Protein AF-A0A9R1DII0-F1 (afdb_monomer_lite)

pLDDT: mean 94.44, std 6.13, range [51.34, 98.44]

Structure (mmCIF, N/CA/C/O backbone):
data_AF-A0A9R1DII0-F1
#
_entry.id   AF-A0A9R1DII0-F1
#
loop_
_atom_site.group_PDB
_atom_site.id
_atom_site.type_symbol
_atom_site.label_atom_id
_atom_site.label_alt_id
_atom_site.label_comp_id
_atom_site.label_asym_id
_atom_site.label_entity_id
_atom_site.label_seq_id
_atom_site.pdbx_PDB_ins_code
_atom_site.Cartn_x
_atom_site.Cartn_y
_atom_site.Cartn_z
_atom_site.occupancy
_atom_site.B_iso_or_equiv
_atom_site.auth_seq_id
_atom_site.auth_comp_id
_atom_site.auth_asym_id
_atom_site.auth_atom_id
_atom_site.pdbx_PDB_model_num
ATOM 1 N N . VAL A 1 1 ? 13.967 -3.996 13.422 1.00 51.34 1 VAL A N 1
ATOM 2 C CA . VAL A 1 1 ? 13.056 -4.602 12.415 1.00 51.34 1 VAL A CA 1
ATOM 3 C C . VAL A 1 1 ? 12.258 -3.457 11.797 1.00 51.34 1 VAL A C 1
ATOM 5 O O . VAL A 1 1 ? 11.332 -2.993 12.439 1.00 51.34 1 VAL A O 1
ATOM 8 N N . HIS A 1 2 ? 12.665 -2.916 10.640 1.00 85.50 2 HIS A N 1
ATOM 9 C CA . HIS A 1 2 ? 12.206 -1.592 10.155 1.00 85.50 2 HIS A CA 1
ATOM 10 C C . HIS A 1 2 ? 11.582 -1.638 8.750 1.00 85.50 2 HIS A C 1
ATOM 12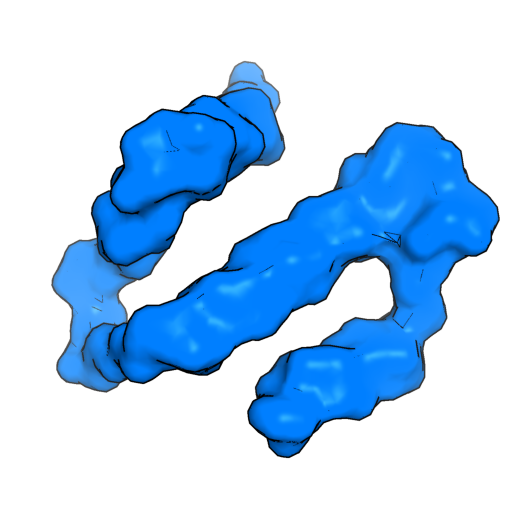 O O . HIS A 1 2 ? 11.831 -0.766 7.922 1.00 85.50 2 HIS A O 1
ATOM 18 N N . LEU A 1 3 ? 10.762 -2.656 8.462 1.00 91.69 3 LEU A N 1
ATOM 19 C CA . LEU A 1 3 ? 10.104 -2.786 7.154 1.00 91.69 3 LEU A CA 1
ATOM 20 C C . LEU A 1 3 ? 9.235 -1.561 6.824 1.00 91.69 3 LEU A C 1
ATOM 22 O O . LEU A 1 3 ? 9.268 -1.060 5.707 1.00 91.69 3 LEU A O 1
ATOM 26 N N . VAL A 1 4 ? 8.496 -1.050 7.812 1.00 92.50 4 VAL A N 1
ATOM 27 C CA . VAL A 1 4 ? 7.614 0.115 7.642 1.00 92.50 4 VAL A CA 1
ATOM 28 C C . VAL A 1 4 ? 8.405 1.389 7.341 1.00 92.50 4 VAL A C 1
ATOM 30 O O . VAL A 1 4 ? 8.012 2.162 6.471 1.00 92.50 4 VAL A O 1
ATOM 33 N N . GLU A 1 5 ? 9.513 1.625 8.042 1.00 92.88 5 GLU A N 1
ATOM 34 C CA . GLU A 1 5 ? 10.361 2.802 7.812 1.00 92.88 5 GLU A CA 1
ATOM 35 C C . GLU A 1 5 ? 11.068 2.721 6.461 1.00 92.88 5 GLU A C 1
ATOM 37 O O . GLU A 1 5 ? 11.077 3.702 5.719 1.00 92.88 5 GLU A O 1
ATOM 42 N N . TRP A 1 6 ? 11.589 1.542 6.110 1.00 93.75 6 TRP A N 1
ATOM 43 C CA . TRP A 1 6 ? 12.157 1.293 4.790 1.00 93.75 6 TRP A CA 1
ATOM 44 C C . TRP A 1 6 ? 11.126 1.567 3.692 1.00 93.75 6 TRP A C 1
ATOM 46 O O . TRP A 1 6 ? 11.392 2.347 2.782 1.00 93.75 6 TRP A O 1
ATOM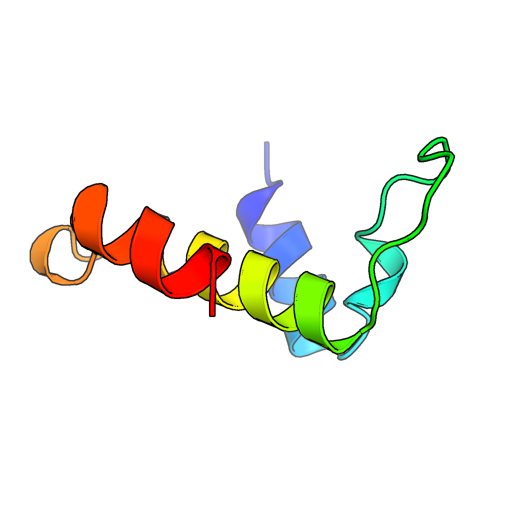 56 N N . LEU A 1 7 ? 9.911 1.027 3.818 1.00 93.88 7 LEU A N 1
ATOM 57 C CA . LEU A 1 7 ? 8.854 1.229 2.830 1.00 93.88 7 LEU A CA 1
ATOM 58 C C . LEU A 1 7 ? 8.485 2.713 2.679 1.00 93.88 7 LEU A C 1
ATOM 60 O O . LEU A 1 7 ? 8.378 3.214 1.560 1.00 93.88 7 LEU A O 1
ATOM 64 N N . LYS A 1 8 ? 8.337 3.437 3.798 1.00 92.00 8 LYS A N 1
ATOM 65 C CA . LYS A 1 8 ? 8.085 4.888 3.795 1.00 92.00 8 LYS A CA 1
ATOM 66 C C . LYS A 1 8 ? 9.205 5.657 3.089 1.00 92.00 8 LYS A C 1
ATOM 68 O O . LYS A 1 8 ? 8.908 6.572 2.324 1.00 92.00 8 LYS A O 1
ATOM 73 N N . MET A 1 9 ? 10.468 5.274 3.296 1.00 94.50 9 MET A N 1
ATOM 74 C CA . MET A 1 9 ? 11.613 5.865 2.596 1.00 94.50 9 MET A CA 1
ATOM 75 C C . MET A 1 9 ? 11.538 5.616 1.085 1.00 94.50 9 MET A C 1
ATOM 77 O O . MET A 1 9 ? 11.690 6.561 0.310 1.00 94.50 9 MET A O 1
ATOM 81 N N . MET A 1 10 ? 11.271 4.380 0.652 1.00 94.75 10 MET A N 1
ATOM 82 C CA . MET A 1 10 ? 11.183 4.038 -0.775 1.00 94.75 10 MET A CA 1
ATOM 83 C C . MET A 1 10 ? 10.072 4.831 -1.473 1.00 94.75 10 MET A C 1
ATOM 85 O O . MET A 1 10 ? 10.293 5.425 -2.528 1.00 94.75 10 MET A O 1
ATOM 89 N N . VAL A 1 11 ? 8.898 4.936 -0.842 1.00 92.06 11 VAL A N 1
ATOM 90 C CA . VAL A 1 11 ? 7.781 5.739 -1.365 1.00 92.06 11 VAL A CA 1
ATOM 91 C C . VAL A 1 11 ? 8.130 7.232 -1.386 1.00 92.06 11 VAL A C 1
ATOM 93 O O . VAL A 1 11 ? 7.943 7.892 -2.408 1.00 92.06 11 VAL A O 1
ATOM 96 N N . GLY A 1 12 ? 8.679 7.770 -0.292 1.00 91.69 12 GLY A N 1
ATOM 97 C CA . GLY A 1 12 ? 9.038 9.189 -0.179 1.00 91.69 12 GLY A CA 1
ATOM 98 C C . GLY A 1 12 ? 10.146 9.629 -1.143 1.00 91.69 12 GLY A C 1
ATOM 99 O O . GLY A 1 12 ? 10.146 10.769 -1.603 1.00 91.69 12 GLY A O 1
ATOM 100 N N . THR A 1 13 ? 11.053 8.719 -1.506 1.00 95.06 13 THR A N 1
ATOM 101 C CA . THR A 1 13 ? 12.138 8.958 -2.476 1.00 95.06 13 THR A CA 1
ATOM 102 C C . THR A 1 13 ? 11.752 8.641 -3.923 1.00 95.06 13 THR A C 1
ATOM 104 O O . THR A 1 13 ? 12.607 8.702 -4.802 1.00 95.06 13 THR A O 1
ATOM 107 N N . LYS A 1 14 ? 10.469 8.355 -4.198 1.00 91.19 14 LYS A N 1
ATOM 108 C CA . LYS A 1 14 ? 9.942 7.995 -5.530 1.00 91.19 14 LYS A CA 1
ATOM 109 C C . LYS A 1 14 ? 10.567 6.724 -6.132 1.00 91.19 14 LYS A C 1
ATOM 111 O O . LYS A 1 14 ? 10.612 6.591 -7.349 1.00 91.19 14 LYS A O 1
ATOM 116 N N . ARG A 1 15 ? 10.999 5.787 -5.285 1.00 93.38 15 ARG A N 1
ATOM 117 C CA . ARG A 1 15 ? 11.571 4.472 -5.641 1.00 93.38 15 ARG A CA 1
ATOM 118 C C . ARG A 1 15 ? 10.590 3.339 -5.324 1.00 93.38 15 ARG A C 1
ATOM 120 O O . ARG A 1 15 ? 10.946 2.313 -4.751 1.00 93.38 15 ARG A O 1
ATOM 127 N N . ALA A 1 16 ? 9.306 3.577 -5.582 1.00 91.12 16 ALA A N 1
ATOM 128 C CA . ALA A 1 16 ? 8.228 2.662 -5.209 1.00 91.12 16 ALA A CA 1
ATOM 129 C C . ALA A 1 16 ? 8.274 1.338 -5.993 1.00 91.12 16 ALA A C 1
ATOM 131 O O . ALA A 1 16 ? 7.882 0.300 -5.472 1.00 91.12 16 ALA A O 1
ATOM 132 N N . ASP A 1 17 ? 8.773 1.372 -7.222 1.00 92.75 17 ASP A N 1
ATOM 133 C CA . ASP A 1 17 ? 8.990 0.229 -8.109 1.00 92.75 17 ASP A CA 1
ATOM 134 C C . ASP A 1 17 ? 10.009 -0.778 -7.559 1.00 92.75 17 ASP A C 1
ATOM 136 O O . ASP A 1 17 ? 9.832 -1.983 -7.721 1.00 92.75 17 ASP A O 1
ATOM 140 N N . GLU A 1 18 ? 11.018 -0.312 -6.823 1.00 94.00 18 GLU A N 1
ATOM 141 C CA . GLU A 1 18 ? 12.021 -1.174 -6.182 1.00 94.00 18 GLU A CA 1
ATOM 142 C C . GLU A 1 18 ? 11.476 -1.986 -4.998 1.00 94.00 18 GLU A C 1
ATOM 144 O O . GLU A 1 18 ? 12.154 -2.876 -4.487 1.00 94.00 18 GLU A O 1
ATOM 149 N N . VAL A 1 19 ? 10.252 -1.689 -4.557 1.00 94.19 19 VAL A N 1
ATOM 150 C CA . VAL A 1 19 ? 9.548 -2.469 -3.532 1.00 94.19 19 VAL A CA 1
ATOM 151 C C . VAL A 1 19 ? 8.979 -3.767 -4.110 1.00 94.19 19 VAL A C 1
ATOM 153 O O . VAL A 1 19 ? 8.701 -4.702 -3.360 1.00 94.19 19 VAL A O 1
ATOM 156 N N . VAL A 1 20 ? 8.794 -3.845 -5.431 1.00 95.56 20 VAL A N 1
ATOM 157 C CA . VAL A 1 20 ? 8.234 -5.032 -6.081 1.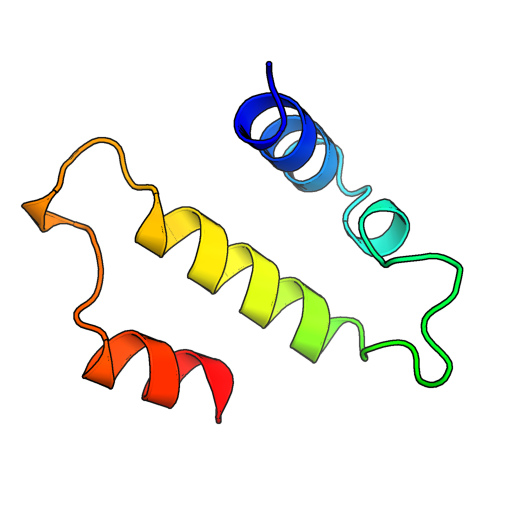00 95.56 20 VAL A CA 1
ATOM 158 C C . VAL A 1 20 ? 9.191 -6.207 -5.921 1.00 95.56 20 VAL A C 1
ATOM 160 O O . VAL A 1 20 ? 10.366 -6.125 -6.278 1.00 95.56 20 VAL A O 1
ATOM 163 N N . ASP A 1 21 ? 8.657 -7.324 -5.432 1.00 95.38 21 ASP A N 1
ATOM 164 C CA . ASP A 1 21 ? 9.401 -8.572 -5.307 1.00 95.38 21 ASP A CA 1
ATOM 165 C C . ASP A 1 21 ? 10.019 -8.968 -6.659 1.00 95.38 21 ASP A C 1
ATOM 167 O O . ASP A 1 21 ? 9.343 -8.979 -7.696 1.00 95.38 21 ASP A O 1
ATOM 171 N N . ARG A 1 22 ? 11.321 -9.276 -6.654 1.00 95.00 22 ARG A N 1
ATOM 172 C CA . ARG A 1 22 ? 12.087 -9.641 -7.850 1.00 95.00 22 ARG A CA 1
ATOM 173 C C . ARG A 1 22 ? 11.592 -10.941 -8.476 1.00 95.00 22 ARG A C 1
ATOM 175 O O . ARG A 1 22 ? 11.550 -10.988 -9.705 1.00 95.00 22 ARG A O 1
ATOM 182 N N . ASP A 1 23 ? 11.113 -11.886 -7.675 1.00 97.00 23 ASP A N 1
ATOM 183 C CA . ASP A 1 23 ? 10.716 -13.227 -8.119 1.00 97.00 23 ASP A CA 1
ATOM 184 C C . ASP A 1 23 ? 9.245 -13.301 -8.566 1.00 97.00 23 ASP A C 1
ATOM 186 O O . ASP A 1 23 ? 8.767 -14.339 -9.017 1.00 97.00 23 ASP A O 1
ATOM 190 N N . MET A 1 24 ? 8.511 -12.186 -8.488 1.00 95.94 24 MET A N 1
ATOM 191 C CA . MET A 1 24 ? 7.129 -12.111 -8.958 1.00 95.94 24 MET A CA 1
ATOM 192 C C . MET A 1 24 ? 7.046 -12.305 -10.482 1.00 95.94 24 MET A C 1
ATOM 194 O O . MET A 1 24 ? 7.529 -11.456 -11.237 1.00 95.94 24 MET A O 1
ATOM 198 N N . GLU A 1 25 ? 6.389 -13.389 -10.914 1.00 96.19 25 GLU A N 1
ATOM 199 C CA . GLU A 1 25 ? 6.210 -13.755 -12.331 1.00 96.19 25 GLU A CA 1
ATOM 200 C C . GLU A 1 25 ? 5.499 -12.657 -13.133 1.00 96.19 25 GLU A C 1
ATOM 202 O O . GLU A 1 25 ? 5.911 -12.309 -14.239 1.00 96.19 25 GLU A O 1
ATOM 207 N N . VAL A 1 26 ? 4.446 -12.073 -12.553 1.00 96.06 26 VAL A N 1
ATOM 208 C CA . VAL A 1 26 ? 3.672 -10.984 -13.156 1.00 96.06 26 VAL A CA 1
ATOM 209 C C . VAL A 1 26 ? 3.894 -9.714 -12.352 1.00 96.06 26 VAL A C 1
ATOM 211 O O . VAL A 1 26 ? 3.348 -9.549 -11.263 1.00 96.06 26 VAL A O 1
ATOM 214 N N . LYS A 1 27 ? 4.685 -8.788 -12.896 1.00 94.44 27 LYS A N 1
ATOM 215 C CA . LYS A 1 27 ? 4.905 -7.485 -12.261 1.00 94.44 27 LYS A CA 1
ATOM 216 C C . LYS A 1 27 ? 3.605 -6.667 -12.267 1.00 94.44 27 LYS A C 1
ATOM 218 O O . LYS A 1 27 ? 2.911 -6.641 -13.287 1.00 94.44 27 LYS A O 1
ATOM 223 N N . PRO A 1 28 ? 3.273 -5.967 -11.169 1.00 95.62 28 PRO A N 1
ATOM 224 C CA . PRO A 1 28 ? 2.111 -5.096 -11.139 1.00 95.62 28 PRO A CA 1
ATOM 225 C C . PRO A 1 28 ? 2.316 -3.910 -12.082 1.00 95.62 28 PRO A C 1
ATOM 227 O O . PRO A 1 28 ? 3.435 -3.443 -12.304 1.00 95.62 28 PRO A O 1
ATOM 230 N N . THR A 1 29 ? 1.217 -3.357 -12.588 1.00 95.62 29 THR A N 1
ATOM 231 C CA . THR A 1 29 ? 1.262 -2.042 -13.230 1.00 95.62 29 THR A CA 1
ATOM 232 C C . THR A 1 29 ? 1.622 -0.974 -12.193 1.00 95.62 29 THR A C 1
ATOM 234 O O . THR A 1 29 ? 1.333 -1.119 -11.001 1.00 95.62 29 THR A O 1
ATOM 237 N N . ALA A 1 30 ? 2.196 0.148 -12.635 1.00 93.69 30 ALA A N 1
ATOM 238 C CA . ALA A 1 30 ? 2.501 1.266 -11.740 1.00 93.69 30 ALA A CA 1
ATOM 239 C C . ALA A 1 30 ? 1.257 1.761 -10.974 1.00 93.69 30 ALA A C 1
ATOM 241 O O . ALA A 1 30 ? 1.352 2.126 -9.803 1.00 93.69 30 ALA A O 1
ATOM 242 N N . SER A 1 31 ? 0.073 1.735 -11.600 1.00 94.56 31 SER A N 1
ATOM 243 C CA . SER A 1 31 ? -1.184 2.104 -10.940 1.00 94.56 31 SER A CA 1
ATOM 244 C C . SER A 1 31 ? -1.584 1.113 -9.845 1.00 94.56 31 SER A C 1
ATOM 246 O O . SER A 1 31 ? -1.928 1.543 -8.744 1.00 94.56 31 SER A O 1
ATOM 248 N N . ALA A 1 3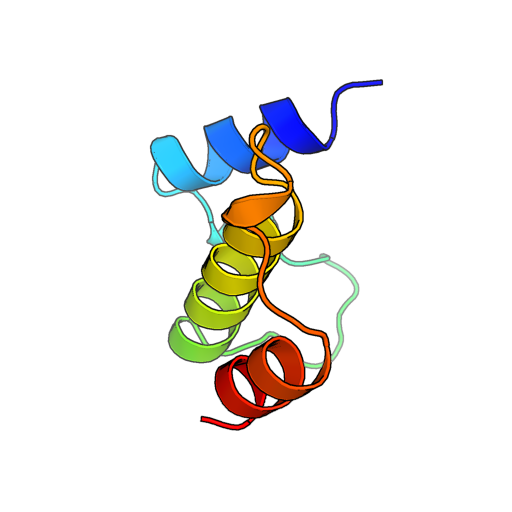2 ? -1.495 -0.194 -10.108 1.00 95.88 32 ALA A N 1
ATOM 249 C CA . ALA A 1 32 ? -1.795 -1.231 -9.125 1.00 95.88 32 ALA A CA 1
ATOM 250 C C . ALA A 1 32 ? -0.830 -1.172 -7.931 1.00 95.88 32 ALA A C 1
ATOM 252 O O . ALA A 1 32 ? -1.265 -1.216 -6.781 1.00 95.88 32 ALA A O 1
ATOM 253 N N . LEU A 1 33 ? 0.466 -0.981 -8.195 1.00 96.06 33 LEU A N 1
ATOM 254 C CA . LEU A 1 33 ? 1.481 -0.834 -7.156 1.00 96.06 33 LEU A CA 1
ATOM 255 C C . LEU A 1 33 ? 1.234 0.403 -6.285 1.00 96.06 33 LEU A C 1
ATOM 257 O O . LEU A 1 33 ? 1.171 0.296 -5.062 1.00 96.06 33 LEU A O 1
ATOM 261 N N . ASN A 1 34 ? 1.034 1.572 -6.900 1.00 94.50 34 ASN A N 1
ATOM 262 C CA . ASN A 1 34 ? 0.771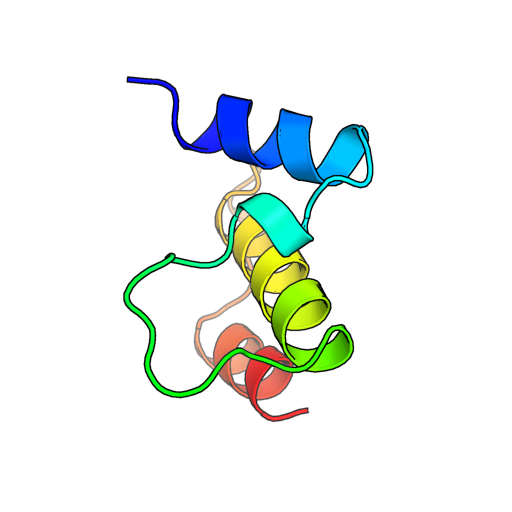 2.811 -6.165 1.00 94.50 34 ASN A CA 1
ATOM 263 C C . ASN A 1 34 ? -0.493 2.709 -5.301 1.00 94.50 34 ASN A C 1
ATOM 265 O O . ASN A 1 34 ? -0.512 3.189 -4.167 1.00 94.50 34 ASN A O 1
ATOM 269 N N . ARG A 1 35 ? -1.537 2.044 -5.808 1.00 96.81 35 ARG A N 1
ATOM 270 C CA . ARG A 1 35 ? -2.773 1.776 -5.066 1.00 96.81 35 ARG A CA 1
ATOM 271 C C . ARG A 1 35 ? -2.517 0.877 -3.860 1.00 96.81 35 ARG A C 1
ATOM 273 O O . ARG A 1 35 ? -2.901 1.245 -2.751 1.00 96.81 35 ARG A O 1
ATOM 280 N N . ALA A 1 36 ? -1.825 -0.246 -4.050 1.00 96.88 36 ALA A N 1
ATOM 281 C CA . ALA A 1 36 ? -1.482 -1.166 -2.969 1.00 96.88 36 ALA A CA 1
ATOM 282 C C . ALA A 1 36 ? -0.638 -0.482 -1.880 1.00 96.88 36 ALA A C 1
ATOM 284 O O . ALA A 1 36 ? -0.943 -0.603 -0.695 1.00 96.88 36 ALA A O 1
ATOM 285 N N . LEU A 1 37 ? 0.365 0.312 -2.269 1.00 96.00 37 LEU A N 1
ATOM 286 C CA . LEU A 1 37 ? 1.214 1.066 -1.341 1.00 96.00 37 LEU A CA 1
ATOM 287 C C . LEU A 1 37 ? 0.437 2.135 -0.564 1.00 96.00 37 LEU A C 1
ATOM 289 O O . LEU A 1 37 ? 0.682 2.334 0.628 1.00 96.00 37 LEU A O 1
ATOM 293 N N . LEU A 1 38 ? -0.503 2.823 -1.214 1.00 95.25 38 LEU A N 1
ATOM 294 C CA . LEU A 1 38 ? -1.371 3.805 -0.565 1.00 95.25 38 LEU A CA 1
ATOM 295 C C . LEU A 1 38 ? -2.324 3.140 0.437 1.00 95.25 38 LEU A C 1
ATOM 297 O O . LEU A 1 38 ? -2.529 3.659 1.535 1.00 95.25 38 LEU A O 1
ATOM 301 N N . VAL A 1 39 ? -2.907 1.996 0.069 1.00 97.56 39 VAL A N 1
ATOM 302 C CA . VAL A 1 39 ? -3.760 1.197 0.959 1.00 97.56 39 VAL A CA 1
ATOM 303 C C . VAL A 1 39 ? -2.955 0.721 2.165 1.00 97.56 39 VAL A C 1
ATOM 305 O O . VAL A 1 39 ? -3.368 0.967 3.297 1.00 97.56 39 VAL A O 1
ATOM 308 N N . ALA A 1 40 ? -1.778 0.133 1.939 1.00 96.62 40 ALA A N 1
ATOM 309 C CA . ALA A 1 40 ? -0.900 -0.350 2.999 1.00 96.62 40 ALA A CA 1
ATOM 310 C C . ALA A 1 40 ? -0.541 0.759 3.999 1.00 96.62 40 ALA A C 1
ATOM 312 O O . ALA A 1 40 ? -0.635 0.540 5.204 1.00 96.62 40 ALA A O 1
ATOM 313 N N . GLN A 1 41 ? -0.208 1.963 3.517 1.00 93.94 41 GLN A N 1
ATOM 314 C CA . GLN A 1 41 ? 0.082 3.118 4.375 1.00 93.94 41 GLN A CA 1
ATOM 315 C C . GLN A 1 41 ? -1.106 3.528 5.253 1.00 93.94 41 GLN A C 1
ATOM 317 O O . GLN A 1 41 ? -0.907 3.819 6.429 1.00 93.94 41 GLN A O 1
ATOM 322 N N . ARG A 1 42 ? -2.335 3.515 4.719 1.00 96.12 42 ARG A N 1
ATOM 323 C CA . ARG A 1 42 ? -3.543 3.820 5.506 1.00 96.12 42 ARG A CA 1
ATOM 324 C C . ARG A 1 42 ? -3.857 2.742 6.544 1.00 96.12 42 ARG A C 1
ATOM 326 O O . ARG A 1 42 ? -4.323 3.064 7.631 1.00 96.12 42 ARG A O 1
ATOM 333 N N . CYS A 1 43 ? -3.587 1.473 6.245 1.00 97.56 43 CYS A N 1
ATOM 334 C CA . CYS A 1 43 ? -3.799 0.368 7.188 1.00 97.56 43 CYS A CA 1
ATOM 335 C C . CYS A 1 43 ? -2.890 0.441 8.423 1.00 97.56 43 CYS A C 1
ATOM 337 O O . CYS A 1 43 ? -3.244 -0.092 9.472 1.00 97.56 43 CYS A O 1
ATOM 339 N N . ILE A 1 44 ? -1.733 1.094 8.305 1.00 95.31 44 ILE A N 1
ATOM 340 C CA . ILE A 1 44 ? -0.738 1.220 9.379 1.00 95.31 44 ILE A CA 1
ATOM 341 C C . ILE A 1 44 ? -0.682 2.630 9.973 1.00 95.31 44 ILE A C 1
ATOM 343 O O . ILE A 1 44 ? 0.327 3.000 10.578 1.00 95.31 44 ILE A O 1
ATOM 347 N N . ASP A 1 45 ? -1.737 3.427 9.784 1.00 95.81 45 ASP A N 1
ATOM 348 C CA . ASP A 1 45 ? -1.818 4.759 10.377 1.00 95.81 45 ASP A CA 1
ATOM 349 C C . ASP A 1 45 ? -1.597 4.665 11.905 1.00 95.81 45 ASP A C 1
ATOM 351 O O . ASP A 1 45 ? -2.154 3.764 12.555 1.00 95.81 45 ASP A O 1
ATOM 355 N N . PRO A 1 46 ? -0.736 5.518 12.496 1.00 94.44 46 PRO A N 1
ATOM 356 C CA . PRO A 1 46 ? -0.506 5.505 13.937 1.00 94.44 46 PRO A CA 1
ATOM 357 C C . PRO A 1 46 ? -1.791 5.745 14.738 1.00 94.44 46 PRO A C 1
ATOM 359 O O . PRO A 1 46 ? -1.914 5.177 15.820 1.00 94.44 46 PRO A O 1
ATOM 362 N N . GLU A 1 47 ? -2.745 6.512 14.202 1.00 97.62 47 GLU A N 1
ATOM 363 C CA . GLU A 1 47 ? -4.059 6.764 14.796 1.00 97.62 47 GLU A CA 1
ATOM 364 C C . GLU A 1 47 ? -5.038 5.651 14.367 1.00 97.62 47 GLU A C 1
ATOM 366 O O . GLU A 1 47 ? -5.408 5.572 13.189 1.00 97.62 47 GLU A O 1
ATOM 371 N N . PRO A 1 48 ? -5.463 4.750 15.278 1.00 97.19 48 PRO A N 1
ATOM 372 C CA . PRO A 1 48 ? -6.319 3.613 14.930 1.00 97.19 48 PRO A CA 1
ATOM 373 C C . PRO A 1 48 ? -7.631 4.010 14.247 1.00 97.19 48 PRO A C 1
ATOM 375 O O . PRO A 1 48 ? -8.104 3.292 13.371 1.00 97.19 48 PRO A O 1
ATOM 378 N N . GLU A 1 49 ? -8.189 5.166 14.601 1.00 97.44 49 GLU A N 1
ATOM 379 C CA . GLU A 1 49 ? -9.444 5.703 14.072 1.00 97.44 49 GLU A CA 1
ATOM 380 C C . GLU A 1 49 ? -9.332 6.126 12.600 1.00 97.44 49 GLU A C 1
ATOM 382 O O . GLU A 1 49 ? -10.342 6.227 11.904 1.00 97.44 49 GLU A O 1
ATOM 387 N N . ARG A 1 50 ? -8.109 6.358 12.102 1.00 97.38 50 ARG A N 1
ATOM 388 C CA . ARG A 1 50 ? -7.839 6.680 10.692 1.00 97.38 50 ARG A CA 1
ATOM 389 C C . ARG A 1 50 ? -7.651 5.444 9.819 1.00 97.38 50 ARG A C 1
ATOM 391 O O . ARG A 1 50 ? -7.656 5.558 8.590 1.00 97.38 50 ARG A O 1
ATOM 398 N N . ARG A 1 51 ? -7.484 4.266 10.426 1.00 98.38 51 ARG A N 1
ATOM 399 C CA . ARG A 1 51 ? -7.304 3.018 9.682 1.00 98.38 51 ARG A CA 1
ATOM 400 C C . ARG A 1 51 ? -8.623 2.627 9.010 1.00 98.38 51 ARG A C 1
ATOM 402 O O . ARG A 1 51 ? -9.675 2.655 9.646 1.00 98.38 51 ARG A O 1
ATOM 409 N N . PRO A 1 52 ? -8.601 2.247 7.724 1.00 98.38 52 PRO A N 1
ATOM 410 C CA . PRO A 1 52 ? -9.803 1.817 7.029 1.00 98.38 52 PRO A CA 1
ATOM 411 C C . PRO A 1 52 ? -10.335 0.503 7.613 1.00 98.38 52 PRO A C 1
ATOM 413 O O . PRO A 1 52 ? -9.573 -0.362 8.044 1.00 98.38 52 PRO A O 1
ATOM 416 N N . THR A 1 53 ? -11.654 0.311 7.550 1.00 98.44 53 THR A N 1
ATOM 417 C CA . THR A 1 53 ? -12.247 -1.015 7.771 1.00 98.44 53 THR A CA 1
ATOM 418 C C . THR A 1 53 ? -11.798 -1.977 6.671 1.00 98.44 53 THR A C 1
ATOM 420 O O . THR A 1 53 ? -11.530 -1.557 5.544 1.00 98.44 53 THR A O 1
ATOM 423 N N . MET A 1 54 ? -11.785 -3.284 6.946 1.00 98.06 54 MET A N 1
ATOM 424 C CA . MET A 1 54 ? -11.408 -4.273 5.925 1.00 98.06 54 MET A CA 1
ATOM 425 C C . MET A 1 54 ? -12.314 -4.231 4.685 1.00 98.06 54 MET A C 1
ATOM 427 O O . MET A 1 54 ? -11.825 -4.393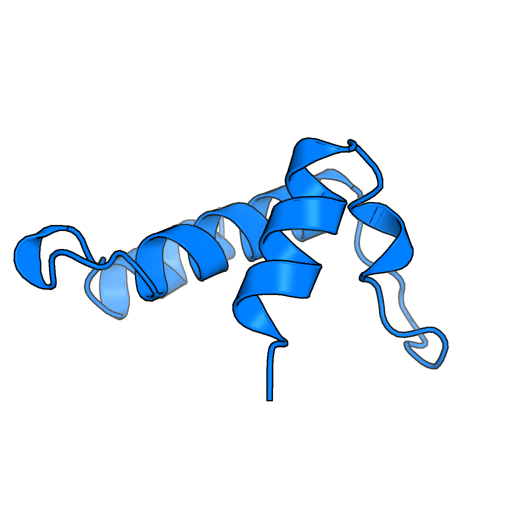 3.572 1.00 98.06 54 MET A O 1
ATOM 431 N N . GLY A 1 55 ? -13.607 -3.918 4.844 1.00 98.38 55 GLY A N 1
ATOM 432 C CA . GLY A 1 55 ? -14.504 -3.702 3.702 1.00 98.38 55 GLY A CA 1
ATOM 433 C C . GLY A 1 55 ? -14.065 -2.524 2.826 1.00 98.38 55 GLY A C 1
ATOM 434 O O . GLY A 1 55 ? -14.075 -2.621 1.601 1.00 98.38 55 GLY A O 1
ATOM 435 N N . ARG A 1 56 ? -13.595 -1.429 3.440 1.00 98.12 56 ARG A N 1
ATOM 436 C CA . ARG A 1 56 ? -13.037 -0.292 2.701 1.00 98.12 56 ARG A CA 1
ATOM 437 C C . ARG A 1 56 ? -11.704 -0.641 2.034 1.00 98.12 56 ARG A C 1
ATOM 439 O O . ARG A 1 56 ? -11.475 -0.196 0.916 1.00 98.12 56 ARG A O 1
ATOM 446 N N . VAL A 1 57 ? -10.855 -1.443 2.680 1.00 98.44 57 VAL A N 1
ATOM 447 C CA . VAL A 1 57 ? -9.590 -1.932 2.100 1.00 98.44 57 VAL A CA 1
ATOM 448 C C . VAL A 1 57 ? -9.839 -2.701 0.802 1.00 98.44 57 VAL A C 1
ATOM 450 O O . VAL A 1 57 ? -9.198 -2.396 -0.199 1.00 98.44 57 VAL A O 1
ATOM 453 N N . VAL A 1 58 ? -10.797 -3.634 0.792 1.00 98.12 58 VAL A N 1
ATOM 454 C CA . VAL A 1 58 ? -11.158 -4.411 -0.409 1.00 98.12 58 VAL A CA 1
ATOM 455 C C . VAL A 1 58 ? -11.623 -3.486 -1.535 1.00 98.12 58 VAL A C 1
ATOM 457 O O . VAL A 1 58 ? -11.033 -3.498 -2.610 1.00 98.12 58 VAL A O 1
ATOM 460 N N . GLN A 1 59 ? -12.571 -2.585 -1.250 1.00 97.88 59 GLN A N 1
ATOM 461 C CA . GLN A 1 59 ? -13.049 -1.599 -2.231 1.00 97.88 59 GLN A CA 1
ATOM 462 C C . GLN A 1 59 ? -11.918 -0.746 -2.819 1.00 97.88 59 GLN A C 1
ATOM 464 O O . GLN A 1 59 ? -11.944 -0.386 -3.990 1.00 97.88 59 GLN A O 1
ATOM 469 N N . MET A 1 60 ? -10.933 -0.371 -1.999 1.00 97.38 60 MET A N 1
ATOM 470 C CA . MET A 1 60 ? -9.798 0.423 -2.460 1.00 97.38 60 MET A CA 1
ATOM 471 C C . MET A 1 60 ? -8.843 -0.368 -3.355 1.00 97.38 60 MET A C 1
ATOM 473 O O . MET A 1 60 ? -8.196 0.253 -4.194 1.00 97.38 60 MET A O 1
ATOM 477 N N . LEU A 1 61 ? -8.721 -1.684 -3.159 1.00 97.12 61 LEU A N 1
ATOM 478 C CA . LEU A 1 61 ? -7.852 -2.564 -3.944 1.00 97.12 61 LEU A CA 1
ATOM 479 C C . LEU A 1 61 ? -8.495 -3.002 -5.266 1.00 97.12 61 LEU A C 1
ATOM 481 O O . LEU A 1 61 ? -7.775 -3.144 -6.247 1.00 97.12 61 LEU A O 1
ATOM 485 N N . GLU A 1 62 ? -9.818 -3.176 -5.296 1.00 95.56 62 GLU A N 1
ATOM 486 C CA . GLU A 1 62 ? -10.589 -3.583 -6.486 1.00 95.56 62 GLU A CA 1
ATOM 487 C C . GLU A 1 62 ? -10.834 -2.451 -7.499 1.00 95.56 62 GLU A C 1
ATOM 489 O O . GLU A 1 62 ? -11.275 -2.710 -8.619 1.00 95.56 62 GLU A O 1
ATOM 494 N N . ALA A 1 63 ? -10.591 -1.200 -7.096 1.00 83.62 63 ALA A N 1
ATOM 495 C CA . ALA A 1 63 ? -10.795 -0.008 -7.921 1.00 83.62 63 ALA A CA 1
ATOM 496 C C . ALA A 1 63 ? -9.766 0.155 -9.057 1.00 83.62 63 ALA A C 1
ATOM 498 O O . ALA A 1 63 ? -8.802 -0.630 -9.166 1.00 83.62 63 ALA A O 1
#

Sequence (63 aa):
VHLVEWLKMMVGTKRADEVVDRDMEVKPTASALNRALLVAQRCIDPEPERRPTMGRVVQMLEA

Foldseek 3Di:
DPPPVVCVVCVVVVNQQVVFDPPDPDRDDPVLSVLVSVLVCQCVPPDNVSRDDVVVSVVSNVD

Secondary structure (DSSP, 8-state):
--HHHHHHHHHHTT--GGGS-TT-SSPPPHHHHHHHHHHHHHHT-SSGGGSPPHHHHHHHHH-

InterPro domains:
  IPR052232 Receptor-like Ser/Thr Protein Kinase [PTHR47984] (1-63)

Radius of gyration: 12.53 Å; chains: 1; bounding box: 28×23×28 Å

Organism: Triticum aestivum (NCBI:txid4565)